Protein AF-A0A0M9WAR8-F1 (afdb_monomer_lite)

Foldseek 3Di:
DDDPDPPPPQPPDHPPPLDQPQWDWADDPVLVVQVVVCPDDWRHWIKIFGPPDDDDDPPPDPPDDRIFIATPVQVPVAVSCCRVPVCVVAPVVNQQVCLCLQPRPSHRQHNDPCRRCVVVVVVVVVVVVVVVVD

Sequence (134 aa):
MDMAEGKIDAIPEGITEGLLRNVFLYLDHSAAASVLDSRGPDSAWIWAVDPDYEPKSQDGSSGYQGF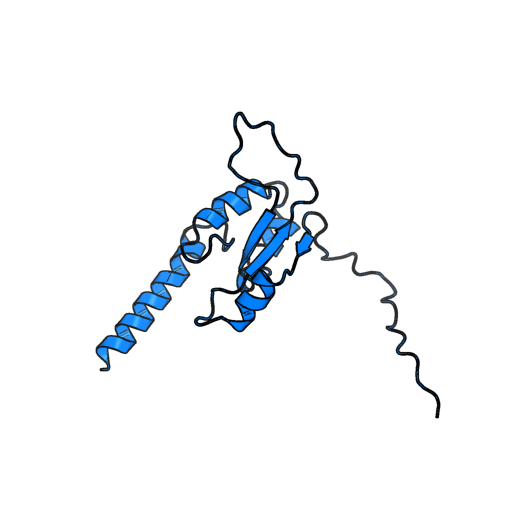LRVRLRQLLNNFYVARRWHADEWPMEDLWNAAQKDPHNASFVSMKDEEIFGQNLSREVATAIKKSEG

Structure (mmCIF, N/CA/C/O backbone):
data_AF-A0A0M9WAR8-F1
#
_entry.id   AF-A0A0M9WAR8-F1
#
loop_
_atom_site.group_PDB
_atom_site.id
_atom_site.type_symbol
_atom_site.label_atom_id
_atom_site.label_alt_id
_atom_site.label_comp_id
_atom_site.label_asym_id
_atom_site.label_entity_id
_atom_site.label_seq_id
_atom_site.pdbx_PDB_ins_code
_atom_site.Cartn_x
_atom_site.Cartn_y
_atom_site.Cartn_z
_atom_site.occupancy
_atom_site.B_iso_or_equiv
_atom_site.auth_seq_id
_atom_site.auth_comp_id
_atom_site.auth_asym_i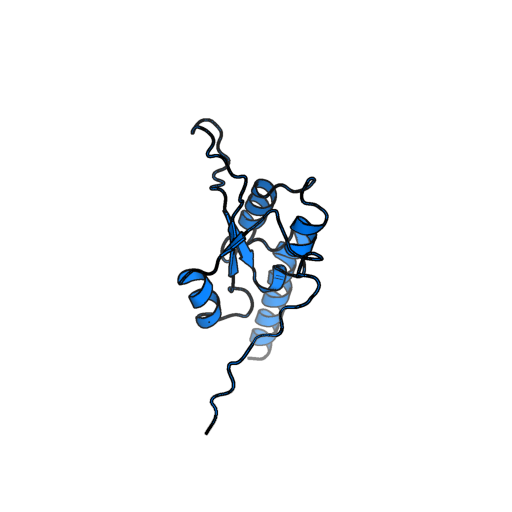d
_atom_site.auth_atom_id
_atom_site.pdbx_PDB_model_num
ATOM 1 N N . MET A 1 1 ? 14.293 -47.225 -3.833 1.00 39.25 1 MET A N 1
ATOM 2 C CA . MET A 1 1 ? 14.706 -45.832 -4.085 1.00 39.25 1 MET A CA 1
ATOM 3 C C . MET A 1 1 ? 13.620 -44.988 -3.463 1.00 39.25 1 MET A C 1
ATOM 5 O O . MET A 1 1 ? 12.532 -44.915 -4.013 1.00 39.25 1 MET A O 1
ATOM 9 N N . ASP A 1 2 ? 13.865 -44.579 -2.226 1.00 36.66 2 ASP A N 1
ATOM 10 C CA . ASP A 1 2 ? 12.876 -43.959 -1.350 1.00 36.66 2 ASP A CA 1
ATOM 11 C C . ASP A 1 2 ? 12.747 -42.487 -1.746 1.00 36.66 2 ASP A C 1
ATOM 13 O O . ASP A 1 2 ? 13.747 -41.763 -1.772 1.00 36.66 2 ASP A O 1
ATOM 17 N N . MET A 1 3 ? 11.551 -42.070 -2.156 1.00 46.44 3 MET A N 1
ATOM 18 C CA . MET A 1 3 ? 11.273 -40.663 -2.416 1.00 46.44 3 MET A CA 1
ATOM 19 C C . MET A 1 3 ? 11.090 -40.002 -1.059 1.00 46.44 3 MET A C 1
ATOM 21 O O . MET A 1 3 ? 10.046 -40.161 -0.435 1.00 46.44 3 MET A O 1
ATOM 25 N N . ALA A 1 4 ? 12.121 -39.301 -0.592 1.00 47.00 4 ALA A N 1
ATOM 26 C CA . ALA A 1 4 ? 12.015 -38.459 0.585 1.00 47.00 4 ALA A CA 1
ATOM 27 C C . ALA A 1 4 ? 10.869 -37.461 0.365 1.00 47.00 4 ALA A C 1
ATOM 29 O O . ALA A 1 4 ? 10.977 -36.532 -0.438 1.00 47.00 4 ALA A O 1
ATOM 30 N N . GLU A 1 5 ? 9.757 -37.694 1.062 1.00 48.09 5 GLU A N 1
ATOM 31 C CA . GLU A 1 5 ? 8.729 -36.697 1.304 1.00 48.09 5 GLU A CA 1
ATOM 32 C C . GLU A 1 5 ? 9.435 -35.463 1.860 1.00 48.09 5 GLU A C 1
ATOM 34 O O . GLU A 1 5 ? 9.977 -35.487 2.967 1.00 48.09 5 GLU A O 1
ATOM 39 N N . GLY A 1 6 ? 9.467 -34.391 1.072 1.00 45.66 6 GLY A N 1
ATOM 40 C CA . GLY A 1 6 ? 9.884 -33.076 1.532 1.00 45.66 6 GLY A CA 1
ATOM 41 C C . GLY A 1 6 ? 8.880 -32.569 2.557 1.00 45.66 6 GLY A C 1
ATOM 42 O O . GLY A 1 6 ? 8.027 -31.744 2.239 1.00 45.66 6 GLY A O 1
ATOM 43 N N . LYS A 1 7 ? 8.955 -33.088 3.786 1.00 40.22 7 LYS A N 1
ATOM 44 C CA . LYS A 1 7 ? 8.367 -32.452 4.955 1.00 40.22 7 LYS A CA 1
ATOM 45 C C . LYS A 1 7 ? 9.086 -31.125 5.108 1.00 40.22 7 LYS A C 1
ATOM 47 O O . LYS A 1 7 ? 10.245 -31.072 5.500 1.00 40.22 7 LYS A O 1
ATOM 52 N N . ILE A 1 8 ? 8.392 -30.059 4.733 1.00 55.66 8 ILE A N 1
ATOM 53 C CA . ILE A 1 8 ? 8.727 -28.723 5.198 1.00 55.66 8 ILE A CA 1
ATOM 54 C C . ILE A 1 8 ? 8.598 -28.820 6.714 1.00 55.66 8 ILE A C 1
ATOM 56 O O . ILE A 1 8 ? 7.486 -28.995 7.216 1.00 55.66 8 ILE A O 1
ATOM 60 N N . ASP A 1 9 ? 9.727 -28.821 7.419 1.00 44.34 9 ASP A N 1
ATOM 61 C CA . ASP A 1 9 ? 9.741 -28.776 8.873 1.00 44.34 9 ASP A CA 1
ATOM 62 C C . ASP A 1 9 ? 8.869 -27.595 9.298 1.00 44.34 9 ASP A C 1
ATOM 64 O O . ASP A 1 9 ? 9.160 -26.434 9.000 1.00 44.34 9 ASP A O 1
ATOM 68 N N . ALA A 1 10 ? 7.726 -27.909 9.907 1.00 47.50 10 ALA A N 1
ATOM 69 C CA . ALA A 1 10 ? 6.832 -26.905 10.440 1.00 47.50 10 ALA A CA 1
ATOM 70 C C . ALA A 1 10 ? 7.627 -26.103 11.472 1.00 47.50 10 ALA A C 1
ATOM 72 O O . ALA A 1 10 ? 8.107 -26.669 12.455 1.00 47.50 10 ALA A O 1
ATOM 73 N N . ILE A 1 11 ? 7.795 -24.804 11.218 1.00 57.34 11 ILE A N 1
ATOM 74 C CA . ILE A 1 11 ? 8.450 -23.880 12.143 1.00 57.34 11 ILE A CA 1
ATOM 75 C C . ILE A 1 11 ? 7.677 -23.982 13.477 1.00 57.34 11 ILE A C 1
ATOM 77 O O . ILE A 1 11 ? 6.485 -23.662 13.485 1.00 57.34 11 ILE A O 1
ATOM 81 N N . PRO A 1 12 ? 8.293 -24.490 14.568 1.00 52.81 12 PRO A N 1
ATOM 82 C CA . PRO A 1 12 ? 7.575 -24.936 15.774 1.00 52.81 12 PRO A CA 1
ATOM 83 C C . PRO A 1 12 ? 6.842 -23.822 16.532 1.00 52.81 12 PRO A C 1
ATOM 85 O O . PRO A 1 12 ? 5.958 -24.086 17.342 1.00 52.81 12 PRO A O 1
ATOM 88 N N . GLU A 1 13 ? 7.177 -22.576 16.228 1.00 53.59 13 GLU A N 1
ATOM 89 C CA . GLU A 1 13 ? 6.484 -21.367 16.639 1.00 53.59 13 GLU A CA 1
ATOM 90 C C . GLU A 1 13 ? 6.123 -20.681 15.325 1.00 53.59 13 GLU A C 1
ATOM 92 O O . GLU A 1 13 ? 7.016 -20.280 14.581 1.00 53.59 13 GLU A O 1
ATOM 97 N N . GLY A 1 14 ? 4.842 -20.668 14.947 1.00 56.03 14 GLY A N 1
ATOM 98 C CA . GLY A 1 14 ? 4.423 -20.161 13.637 1.00 56.03 14 GLY A CA 1
ATOM 99 C C . GLY A 1 14 ? 4.963 -18.754 13.341 1.00 56.03 14 GLY A C 1
ATOM 100 O O . GLY A 1 14 ? 5.446 -18.059 14.230 1.00 56.03 14 GLY A O 1
ATOM 101 N N . ILE A 1 15 ? 4.839 -18.297 12.091 1.00 58.75 15 ILE A N 1
ATOM 102 C CA . ILE A 1 15 ? 5.210 -16.934 11.662 1.00 58.75 15 ILE A CA 1
ATOM 103 C C . ILE A 1 15 ? 4.262 -15.904 12.319 1.00 58.75 15 ILE A C 1
ATOM 105 O O . ILE A 1 15 ? 3.494 -15.231 11.654 1.00 58.75 15 ILE A O 1
ATOM 109 N N . THR A 1 16 ? 4.181 -15.817 13.642 1.00 57.47 16 THR A N 1
ATOM 110 C CA . THR A 1 16 ? 3.214 -14.960 14.337 1.00 57.47 16 THR A CA 1
ATOM 111 C C . THR A 1 16 ? 3.752 -13.558 14.563 1.00 57.47 16 THR A C 1
ATOM 113 O O . THR A 1 16 ? 2.959 -12.619 14.683 1.00 57.47 16 THR A O 1
ATOM 116 N N . GLU A 1 17 ? 5.075 -13.412 14.595 1.00 66.88 17 GLU A N 1
ATOM 117 C CA . GLU A 1 17 ? 5.767 -12.142 14.758 1.00 66.88 17 GLU A CA 1
ATOM 118 C C . GLU A 1 17 ? 6.166 -11.581 13.386 1.00 66.88 17 GLU A C 1
ATOM 120 O O . GLU A 1 17 ? 6.756 -12.269 12.557 1.00 66.88 17 GLU A O 1
ATOM 125 N N . GLY A 1 18 ? 5.778 -10.334 13.111 1.00 70.12 18 GLY A N 1
ATOM 126 C CA . GLY A 1 18 ? 6.100 -9.658 11.849 1.00 70.12 18 GLY A CA 1
ATOM 127 C C . GLY A 1 18 ? 5.147 -9.926 10.674 1.00 70.12 18 GLY A C 1
ATOM 128 O O . GLY A 1 18 ? 5.315 -9.313 9.621 1.00 70.12 18 GLY A O 1
ATOM 129 N N . LEU A 1 19 ? 4.108 -10.754 10.815 1.00 80.88 19 LEU A N 1
ATOM 130 C CA . LEU A 1 19 ? 3.048 -10.791 9.799 1.00 80.88 19 LEU A CA 1
ATOM 131 C C . LEU A 1 19 ? 2.141 -9.564 9.900 1.00 80.88 19 LEU A C 1
ATOM 133 O O . LEU A 1 19 ? 1.623 -9.242 10.973 1.00 80.88 19 LEU A O 1
ATOM 137 N N . LEU A 1 20 ? 1.902 -8.918 8.758 1.00 87.88 20 LEU A N 1
ATOM 138 C CA . LEU A 1 20 ? 0.837 -7.931 8.625 1.00 87.88 20 LEU A CA 1
ATOM 139 C C . LEU A 1 20 ? -0.513 -8.657 8.673 1.00 87.88 20 LEU A C 1
ATOM 141 O O . LEU A 1 20 ? -0.737 -9.599 7.918 1.00 87.88 20 LEU A O 1
ATOM 145 N N . ARG A 1 21 ? -1.398 -8.231 9.578 1.00 87.38 21 ARG A N 1
ATOM 146 C CA . ARG A 1 21 ? -2.736 -8.830 9.772 1.00 87.38 21 ARG A CA 1
ATOM 147 C C . ARG A 1 21 ? -3.874 -7.974 9.213 1.00 87.38 21 ARG A C 1
ATOM 149 O O . ARG A 1 21 ? -5.018 -8.393 9.234 1.00 87.38 21 ARG A O 1
ATOM 156 N N . ASN A 1 22 ? -3.546 -6.776 8.748 1.00 92.81 22 ASN A N 1
ATOM 157 C CA . ASN A 1 22 ? -4.460 -5.686 8.411 1.00 92.81 22 ASN A CA 1
ATOM 158 C C . ASN A 1 22 ? -4.356 -5.284 6.928 1.00 92.81 22 ASN A C 1
ATOM 160 O O . ASN A 1 22 ? -4.560 -4.118 6.584 1.00 92.81 22 ASN A O 1
ATOM 164 N N . VAL A 1 23 ? -3.902 -6.225 6.092 1.00 95.75 23 VAL A N 1
ATOM 165 C CA . VAL A 1 23 ? -3.773 -6.119 4.636 1.00 95.75 23 VAL A CA 1
ATOM 166 C C . VAL A 1 23 ? -3.521 -7.510 4.046 1.00 95.75 23 VAL A C 1
ATOM 168 O O . VAL A 1 23 ? -2.756 -8.294 4.611 1.00 95.75 23 VAL A O 1
ATOM 171 N N . PHE A 1 24 ? -4.096 -7.798 2.879 1.00 95.81 24 PHE A N 1
ATOM 172 C CA . PHE A 1 24 ? -3.671 -8.916 2.034 1.00 95.81 24 PHE A CA 1
ATOM 173 C C . PHE A 1 24 ? -2.822 -8.416 0.868 1.00 95.81 24 PHE A C 1
ATOM 175 O O . PHE A 1 24 ? -3.186 -7.456 0.190 1.00 95.81 24 PHE A O 1
ATOM 182 N N . LEU A 1 25 ? -1.698 -9.082 0.608 1.00 95.62 25 LEU A N 1
ATOM 183 C CA . LEU A 1 25 ? -0.887 -8.827 -0.581 1.00 95.62 25 LEU A CA 1
ATOM 184 C C . LEU A 1 25 ? -1.314 -9.788 -1.690 1.00 95.62 25 LEU A C 1
ATOM 186 O O . LEU A 1 25 ? -1.237 -11.004 -1.517 1.00 95.62 25 LEU A O 1
ATOM 190 N N . TYR A 1 26 ? -1.768 -9.246 -2.817 1.00 95.62 26 TYR A N 1
ATOM 191 C CA . TYR A 1 26 ? -2.317 -10.026 -3.922 1.00 95.62 26 TYR A CA 1
ATOM 192 C C . TYR A 1 26 ? -1.531 -9.800 -5.218 1.00 95.62 26 TYR A C 1
ATOM 194 O O . TYR A 1 26 ? -1.299 -8.669 -5.650 1.00 95.62 26 TYR A O 1
ATOM 202 N N . LEU A 1 27 ? -1.115 -10.905 -5.840 1.00 94.00 27 LEU A N 1
ATOM 203 C CA . LEU A 1 27 ? -0.395 -10.927 -7.108 1.00 94.00 27 LEU A CA 1
ATOM 204 C C . LEU A 1 27 ? -1.323 -11.479 -8.193 1.00 94.00 27 LEU A C 1
ATOM 206 O O . LEU A 1 27 ? -1.556 -12.686 -8.260 1.00 94.00 27 LEU A O 1
ATOM 210 N N . ASP A 1 28 ? -1.840 -10.594 -9.041 1.00 94.06 28 ASP A N 1
ATOM 211 C CA . ASP A 1 28 ? -2.574 -10.977 -10.245 1.00 94.06 28 ASP A CA 1
ATOM 212 C C . ASP A 1 28 ? -1.655 -11.007 -11.478 1.00 94.06 28 ASP A C 1
ATOM 214 O O . ASP A 1 28 ? -0.456 -10.716 -11.411 1.00 94.06 28 ASP A O 1
ATOM 218 N N . HIS A 1 29 ? -2.225 -11.360 -12.632 1.00 93.50 29 HIS A N 1
ATOM 219 C CA . HIS A 1 29 ? -1.490 -11.388 -13.896 1.00 93.50 29 HIS A CA 1
ATOM 220 C C . HIS A 1 29 ? -0.874 -10.021 -14.243 1.00 93.50 29 HIS A C 1
ATOM 222 O O . HIS A 1 29 ? 0.238 -9.960 -14.761 1.00 93.50 29 HIS A O 1
ATOM 228 N N . SER A 1 30 ? -1.568 -8.919 -13.949 1.00 90.75 30 SER A N 1
ATOM 229 C CA . SER A 1 30 ? -1.111 -7.559 -14.261 1.00 90.75 30 SER A CA 1
ATOM 230 C C . SER A 1 30 ? 0.063 -7.133 -13.376 1.00 90.75 30 SER A C 1
ATOM 232 O O . SER A 1 30 ? 1.043 -6.574 -13.868 1.00 90.75 30 SER A O 1
ATOM 234 N N . ALA A 1 31 ? -0.008 -7.437 -12.083 1.00 90.62 31 ALA A N 1
ATOM 235 C CA . ALA A 1 31 ? 1.059 -7.232 -11.119 1.00 90.62 31 ALA A CA 1
ATOM 236 C C . ALA A 1 31 ? 2.285 -8.084 -11.486 1.00 90.62 31 ALA A C 1
ATOM 238 O O . ALA A 1 31 ? 3.400 -7.566 -11.532 1.00 90.62 31 ALA A O 1
ATOM 239 N N . ALA A 1 32 ? 2.090 -9.353 -11.863 1.00 90.94 32 ALA A N 1
ATOM 240 C CA . ALA A 1 32 ? 3.171 -10.214 -12.346 1.00 90.94 32 ALA A CA 1
ATOM 241 C C . ALA A 1 32 ? 3.810 -9.675 -13.638 1.00 90.94 32 ALA A C 1
ATOM 243 O O . ALA A 1 32 ? 5.034 -9.586 -13.742 1.00 90.94 32 ALA A O 1
ATOM 244 N N . ALA A 1 33 ? 2.995 -9.240 -14.601 1.00 88.94 33 ALA A N 1
ATOM 245 C CA . ALA A 1 33 ? 3.477 -8.625 -15.833 1.00 88.94 33 ALA A CA 1
ATOM 246 C C . ALA A 1 33 ? 4.245 -7.319 -15.572 1.00 88.94 33 ALA A C 1
ATOM 248 O O . ALA A 1 33 ? 5.215 -7.046 -16.272 1.00 88.94 33 ALA A O 1
ATOM 249 N N . SER A 1 34 ? 3.884 -6.548 -14.536 1.00 86.81 34 SER A N 1
ATOM 250 C CA . SER A 1 34 ? 4.582 -5.302 -14.177 1.00 86.81 34 SER A CA 1
ATOM 251 C C . SER A 1 34 ? 6.056 -5.509 -13.809 1.00 86.81 34 SER A C 1
ATOM 253 O O . SER A 1 34 ? 6.876 -4.612 -14.010 1.00 86.81 34 SER A O 1
ATOM 255 N N . VAL A 1 35 ? 6.399 -6.698 -13.302 1.00 84.38 35 VAL A N 1
ATOM 256 C CA . VAL A 1 35 ? 7.781 -7.100 -13.013 1.00 84.38 35 VAL A CA 1
ATOM 257 C C . VAL A 1 35 ? 8.526 -7.411 -14.313 1.00 84.38 35 VAL A C 1
ATOM 259 O O . VAL A 1 35 ? 9.675 -7.003 -14.481 1.00 84.38 35 VAL A O 1
ATOM 262 N N . LEU A 1 36 ? 7.863 -8.103 -15.244 1.00 80.25 36 LEU A N 1
ATOM 263 C CA . LEU A 1 36 ? 8.455 -8.604 -16.488 1.00 80.25 36 LEU A CA 1
ATOM 264 C C . LEU A 1 36 ? 8.601 -7.528 -17.576 1.00 80.25 36 LEU A C 1
ATOM 266 O O . LEU A 1 36 ? 9.584 -7.542 -18.309 1.00 80.25 36 LEU A O 1
ATOM 270 N N . ASP A 1 37 ? 7.657 -6.590 -17.677 1.00 71.12 37 ASP A N 1
ATOM 271 C CA . ASP A 1 37 ? 7.655 -5.499 -18.672 1.00 71.12 37 ASP A CA 1
ATOM 272 C C . ASP A 1 37 ? 8.335 -4.223 -18.140 1.00 71.12 37 ASP A C 1
ATOM 274 O O . ASP A 1 37 ? 8.098 -3.112 -18.619 1.00 71.12 37 ASP A O 1
ATOM 278 N N . SER A 1 38 ? 9.181 -4.356 -17.114 1.00 60.81 38 SER A N 1
ATOM 279 C CA . SER A 1 38 ? 9.873 -3.233 -16.484 1.00 60.81 38 SER A CA 1
ATOM 280 C C . SER A 1 38 ? 10.941 -2.643 -17.421 1.00 60.81 38 SER A C 1
ATOM 282 O O . SER A 1 38 ? 12.142 -2.855 -17.287 1.00 60.81 38 SER A O 1
ATOM 284 N N . ARG A 1 39 ? 10.508 -1.799 -18.369 1.00 58.66 39 ARG A N 1
ATOM 285 C CA . ARG A 1 39 ? 11.380 -0.925 -19.190 1.00 58.66 39 ARG A CA 1
ATOM 286 C C . ARG A 1 39 ? 12.064 0.180 -18.371 1.00 58.66 39 ARG A C 1
ATOM 288 O O . ARG A 1 39 ? 12.721 1.056 -18.930 1.00 58.66 39 ARG A O 1
ATOM 295 N N . GLY A 1 40 ? 11.903 0.151 -17.050 1.00 56.84 40 GLY A N 1
ATOM 296 C CA . GLY A 1 40 ? 12.582 0.983 -16.072 1.00 56.84 40 GLY A CA 1
ATOM 297 C C . GLY A 1 40 ? 12.416 0.403 -14.658 1.00 56.84 40 GLY A C 1
ATOM 298 O O . GLY A 1 40 ? 11.447 -0.310 -14.403 1.00 56.84 40 GLY A O 1
ATOM 299 N N . PRO A 1 41 ? 13.333 0.711 -13.727 1.00 58.47 41 PRO A N 1
ATOM 300 C CA . PRO A 1 41 ? 13.441 0.053 -12.418 1.00 58.47 41 PRO A CA 1
ATOM 301 C C . PRO A 1 41 ? 12.279 0.296 -11.432 1.00 58.47 41 PRO A C 1
ATOM 303 O O . PRO A 1 41 ? 12.280 -0.302 -10.360 1.00 58.47 41 PRO A O 1
ATOM 306 N N . ASP A 1 42 ? 11.291 1.134 -11.763 1.00 66.62 42 ASP A N 1
ATOM 307 C CA . ASP A 1 42 ? 10.323 1.670 -10.790 1.00 66.62 42 ASP A CA 1
ATOM 308 C C . ASP A 1 42 ? 8.837 1.431 -11.134 1.00 66.62 42 ASP A C 1
ATOM 310 O O . ASP A 1 42 ? 7.964 1.994 -10.475 1.00 66.62 42 ASP A O 1
ATOM 314 N N . SER A 1 43 ? 8.512 0.594 -12.128 1.00 76.00 43 SER A N 1
ATOM 315 C CA . SER A 1 43 ? 7.113 0.333 -12.524 1.00 76.00 43 SER A CA 1
ATOM 316 C C . SER A 1 43 ? 6.476 -0.898 -11.879 1.00 76.00 43 SER A C 1
ATOM 318 O O . SER A 1 43 ? 5.275 -1.093 -12.051 1.00 76.00 43 SER A O 1
ATOM 320 N N . ALA A 1 44 ? 7.243 -1.736 -11.178 1.00 89.44 44 ALA A N 1
ATOM 321 C CA . ALA A 1 44 ? 6.735 -2.968 -10.577 1.00 89.44 44 ALA A CA 1
ATOM 322 C C . ALA A 1 44 ? 5.892 -2.687 -9.323 1.00 89.44 44 ALA A C 1
ATOM 324 O O . ALA A 1 44 ? 6.295 -1.917 -8.441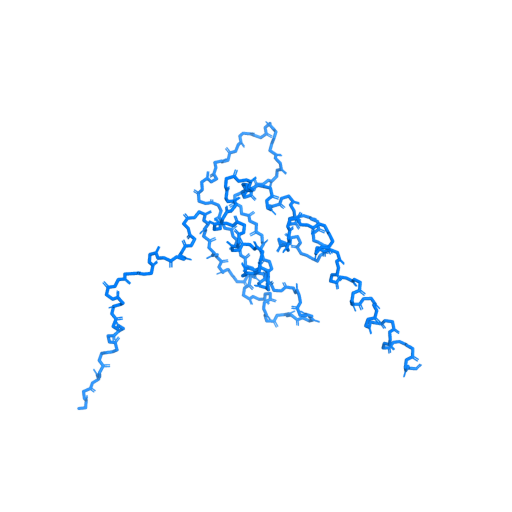 1.00 89.44 44 ALA A O 1
ATOM 325 N N . TRP A 1 45 ? 4.740 -3.346 -9.217 1.00 93.56 45 TRP A N 1
ATOM 326 C CA . TRP A 1 45 ? 3.786 -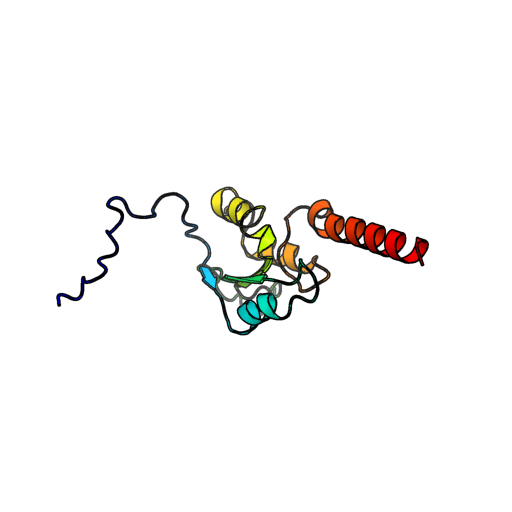3.137 -8.129 1.00 93.56 45 TRP A CA 1
ATOM 327 C C . TRP A 1 45 ? 3.071 -4.431 -7.722 1.00 93.56 45 TRP A C 1
ATOM 329 O O . TRP A 1 45 ? 3.087 -5.427 -8.443 1.00 93.56 45 TRP A O 1
ATOM 339 N N . ILE A 1 46 ? 2.446 -4.404 -6.546 1.00 95.38 46 ILE A N 1
ATOM 340 C CA . ILE A 1 46 ? 1.580 -5.462 -6.010 1.00 95.38 46 ILE A CA 1
ATOM 341 C C . ILE A 1 46 ? 0.277 -4.848 -5.489 1.00 95.38 46 ILE A C 1
ATOM 343 O O . ILE A 1 46 ? 0.269 -3.679 -5.093 1.00 95.38 46 ILE A O 1
ATOM 347 N N . TRP A 1 47 ? -0.824 -5.601 -5.494 1.00 97.31 47 TRP A N 1
ATOM 348 C CA . TRP A 1 47 ? -2.048 -5.153 -4.837 1.00 97.31 47 TRP A CA 1
ATOM 349 C C . TRP A 1 47 ? -1.922 -5.307 -3.324 1.00 97.31 47 TRP A C 1
ATOM 351 O O . TRP A 1 47 ? -1.534 -6.363 -2.826 1.00 97.31 47 TRP A O 1
ATOM 361 N N . ALA A 1 48 ? -2.307 -4.263 -2.603 1.00 97.75 48 ALA A N 1
ATOM 362 C CA . ALA A 1 48 ? -2.622 -4.314 -1.189 1.00 97.75 48 ALA A CA 1
ATOM 363 C C . ALA A 1 48 ? -4.142 -4.191 -1.042 1.00 97.75 48 ALA A C 1
ATOM 365 O O . ALA A 1 48 ? -4.731 -3.197 -1.465 1.00 97.75 48 ALA A O 1
ATOM 366 N N . VAL A 1 49 ? -4.767 -5.222 -0.484 1.00 97.75 49 VAL A N 1
ATOM 367 C CA . VAL A 1 49 ? -6.218 -5.328 -0.310 1.00 97.75 49 VAL A CA 1
ATOM 368 C C . VAL A 1 49 ? -6.550 -5.100 1.157 1.00 97.75 49 VAL A C 1
ATOM 370 O O . VAL A 1 49 ? -5.940 -5.713 2.035 1.00 97.75 49 VAL A O 1
ATOM 373 N N . ASP A 1 50 ? -7.491 -4.201 1.404 1.00 96.38 50 ASP A N 1
ATOM 374 C CA . ASP A 1 50 ? -8.007 -3.875 2.724 1.00 96.38 50 ASP A CA 1
ATOM 375 C C . ASP A 1 50 ? -9.056 -4.919 3.139 1.00 96.38 50 ASP A C 1
ATOM 377 O O . ASP A 1 50 ? -10.105 -5.015 2.496 1.00 96.38 50 ASP A O 1
ATOM 381 N N . PRO A 1 51 ? -8.771 -5.745 4.164 1.00 94.50 51 PRO A N 1
ATOM 382 C CA . PRO A 1 51 ? -9.699 -6.773 4.623 1.00 94.50 51 PRO A CA 1
ATOM 383 C C . PRO A 1 51 ? -10.950 -6.196 5.292 1.00 94.50 51 PRO A C 1
ATOM 385 O O . PRO A 1 51 ? -11.968 -6.883 5.334 1.00 94.50 51 PRO A O 1
ATOM 388 N N . ASP A 1 52 ? -10.872 -4.964 5.795 1.00 91.88 52 ASP A N 1
ATOM 389 C CA . ASP A 1 52 ? -11.919 -4.329 6.594 1.00 91.88 52 ASP A CA 1
ATOM 390 C C . ASP A 1 52 ? -12.753 -3.342 5.754 1.00 91.88 52 ASP A C 1
ATOM 392 O O . ASP A 1 52 ? -13.581 -2.600 6.283 1.00 91.88 52 ASP A O 1
ATOM 396 N N . TYR A 1 53 ? -12.544 -3.313 4.432 1.00 93.50 53 TYR A N 1
ATOM 397 C CA . TYR A 1 53 ? -13.255 -2.399 3.547 1.00 93.50 53 TYR A CA 1
ATOM 398 C C . TYR A 1 53 ? -14.740 -2.750 3.425 1.00 93.50 53 TYR A C 1
ATOM 400 O O . TYR A 1 53 ? -15.121 -3.800 2.901 1.00 93.50 53 TYR A O 1
ATOM 408 N N . GLU A 1 54 ? -15.585 -1.792 3.800 1.00 90.38 54 GLU A N 1
ATOM 409 C CA . GLU A 1 54 ? -17.021 -1.822 3.555 1.00 90.38 54 GLU A CA 1
ATOM 410 C C . GLU A 1 54 ? -17.393 -0.798 2.466 1.00 90.38 54 GLU A C 1
ATOM 412 O O . GLU A 1 54 ? -17.107 0.397 2.617 1.00 90.38 54 GLU A O 1
ATOM 417 N N . PRO A 1 55 ? -18.046 -1.218 1.364 1.00 85.69 55 PRO A N 1
ATOM 418 C CA . PRO A 1 55 ? -18.486 -0.298 0.323 1.00 85.69 55 PRO A CA 1
ATOM 419 C C . PRO A 1 55 ? -19.455 0.750 0.884 1.00 85.69 55 PRO A C 1
ATOM 421 O O . PRO A 1 55 ? -20.587 0.439 1.258 1.00 85.69 55 PRO A O 1
ATOM 424 N N . LYS A 1 56 ? -19.031 2.016 0.914 1.00 80.06 56 LYS A N 1
ATOM 425 C CA . LYS A 1 56 ? -19.903 3.140 1.282 1.00 80.06 56 LYS A CA 1
ATOM 426 C C . LYS A 1 56 ? -20.937 3.367 0.168 1.00 80.06 56 LYS A C 1
ATOM 428 O O . LYS A 1 56 ? -20.606 3.304 -1.018 1.00 80.06 56 LYS A O 1
ATOM 433 N N . SER A 1 57 ? -22.190 3.652 0.534 1.00 67.00 57 SER A N 1
ATOM 434 C CA . SER A 1 57 ? -23.218 4.105 -0.416 1.00 67.00 57 SER A CA 1
ATOM 435 C C . SER A 1 57 ? -22.731 5.350 -1.170 1.00 67.00 57 SER A C 1
ATOM 437 O O . SER A 1 57 ? -22.055 6.185 -0.578 1.00 67.00 57 SER A O 1
ATOM 439 N N . GLN A 1 58 ? -23.062 5.457 -2.464 1.00 62.66 58 GLN A N 1
ATOM 440 C CA . GLN A 1 58 ? -22.449 6.360 -3.461 1.00 62.66 58 GLN A CA 1
ATOM 441 C C . GLN A 1 58 ? -22.303 7.846 -3.074 1.00 62.66 58 GLN A C 1
ATOM 443 O O . GLN A 1 58 ? -21.456 8.530 -3.651 1.00 62.66 58 GLN A O 1
ATOM 448 N N . ASP A 1 59 ? -23.058 8.347 -2.101 1.00 58.62 59 ASP A N 1
ATOM 449 C CA . ASP A 1 59 ? -22.995 9.741 -1.672 1.00 58.62 59 ASP A CA 1
ATOM 450 C C . ASP A 1 59 ? -21.803 9.974 -0.724 1.00 58.62 59 ASP A C 1
ATOM 452 O O . ASP A 1 59 ? -21.906 9.831 0.493 1.00 58.62 59 ASP A O 1
ATOM 456 N N . GLY A 1 60 ? -20.646 10.331 -1.299 1.00 59.69 60 GLY A N 1
ATOM 457 C CA . GLY A 1 60 ? -19.451 10.774 -0.558 1.00 59.69 60 GLY A CA 1
ATOM 458 C C . GLY A 1 60 ? -18.226 9.855 -0.628 1.00 59.69 60 GLY A C 1
ATOM 459 O O . GLY A 1 60 ? -17.294 10.028 0.154 1.00 59.69 60 GLY A O 1
ATOM 460 N N . SER A 1 61 ? -18.202 8.880 -1.541 1.00 66.38 61 SER A N 1
ATOM 461 C CA . SER A 1 61 ? -17.045 7.994 -1.730 1.00 66.38 61 SER A CA 1
ATOM 462 C C . SER A 1 61 ? -15.844 8.747 -2.318 1.00 66.38 61 SER A C 1
ATOM 464 O O . SER A 1 61 ? -15.954 9.385 -3.363 1.00 66.38 61 SER A O 1
ATOM 466 N N . SER A 1 62 ? -14.678 8.618 -1.677 1.00 78.88 62 SER A N 1
ATOM 467 C CA . SER A 1 62 ? -13.377 9.110 -2.161 1.00 78.88 62 SER A CA 1
ATOM 468 C C . SER A 1 62 ? -12.927 8.475 -3.481 1.00 78.88 62 SER A C 1
ATOM 470 O O . SER A 1 62 ? -11.953 8.923 -4.076 1.00 78.88 62 SER A O 1
ATOM 472 N N . GLY A 1 63 ? -13.618 7.429 -3.946 1.00 89.19 63 GLY A N 1
ATOM 473 C CA . GLY A 1 63 ? -13.186 6.579 -5.052 1.00 89.19 63 GLY A CA 1
ATOM 474 C C . GLY A 1 63 ? -12.357 5.376 -4.598 1.00 89.19 63 GLY A C 1
ATOM 475 O O . GLY A 1 63 ? -12.075 4.506 -5.421 1.00 89.19 63 GLY A O 1
ATOM 476 N N . TYR A 1 64 ? -12.017 5.276 -3.309 1.00 93.56 64 TYR A N 1
ATOM 477 C CA . TYR A 1 64 ? -11.337 4.112 -2.756 1.00 93.56 64 TYR A CA 1
ATOM 478 C C . TYR A 1 64 ? -12.230 2.862 -2.792 1.00 93.56 64 TYR A C 1
ATOM 480 O O . TYR A 1 64 ? -13.362 2.869 -2.301 1.00 93.56 64 TYR A O 1
ATOM 488 N N . GLN A 1 65 ? -11.707 1.776 -3.368 1.00 94.06 65 GLN A N 1
ATOM 489 C CA . GLN A 1 65 ? -12.439 0.522 -3.610 1.00 94.06 65 GLN A CA 1
ATOM 490 C C . GLN A 1 65 ? -11.977 -0.642 -2.716 1.00 94.06 65 GLN A C 1
ATOM 492 O O . GLN A 1 65 ? -12.209 -1.801 -3.048 1.00 94.06 65 GLN A O 1
ATOM 497 N N . GLY A 1 66 ? -11.283 -0.352 -1.612 1.00 95.50 66 GLY A N 1
ATOM 498 C CA . GLY A 1 66 ? -10.759 -1.387 -0.711 1.00 95.50 66 GLY A CA 1
ATOM 499 C C . GLY A 1 66 ? -9.435 -1.996 -1.160 1.00 95.50 66 GLY A C 1
ATOM 500 O O . GLY A 1 66 ? -9.007 -3.023 -0.646 1.00 95.50 66 GLY A O 1
ATOM 501 N N . PHE A 1 67 ? -8.757 -1.389 -2.132 1.00 96.94 67 PHE A N 1
ATOM 502 C CA . PHE A 1 67 ? -7.435 -1.828 -2.558 1.00 96.94 67 PHE A CA 1
ATOM 503 C C . PHE A 1 67 ? -6.626 -0.685 -3.168 1.00 96.94 67 PHE A C 1
ATOM 505 O O . PHE A 1 67 ? -7.165 0.290 -3.694 1.00 96.94 67 PHE A O 1
ATOM 512 N N . LEU A 1 68 ? -5.306 -0.816 -3.112 1.00 97.38 68 LEU A N 1
ATOM 513 C CA . LEU A 1 68 ? -4.358 0.095 -3.745 1.00 97.38 68 LEU A CA 1
ATOM 514 C C . LEU A 1 68 ? -3.173 -0.678 -4.316 1.00 97.38 68 LEU A C 1
ATOM 516 O O . LEU A 1 68 ? -2.871 -1.793 -3.890 1.00 97.38 68 LEU A O 1
ATOM 520 N N . ARG A 1 69 ? -2.475 -0.073 -5.274 1.00 96.50 69 ARG A N 1
ATOM 521 C CA . ARG A 1 69 ? -1.184 -0.586 -5.733 1.00 96.50 69 ARG A CA 1
ATOM 522 C C . ARG A 1 69 ? -0.094 -0.105 -4.793 1.00 96.50 69 ARG A C 1
ATOM 524 O O . ARG A 1 69 ? -0.114 1.045 -4.364 1.00 96.50 69 ARG A O 1
ATOM 531 N N . VAL A 1 70 ? 0.882 -0.954 -4.517 1.00 95.44 70 VAL A N 1
ATOM 532 C CA . VAL A 1 70 ? 2.083 -0.612 -3.751 1.00 95.44 70 VAL A CA 1
ATOM 533 C C . VAL A 1 70 ? 3.289 -0.900 -4.622 1.00 95.44 70 VAL A C 1
ATOM 535 O O . VAL A 1 70 ? 3.414 -2.006 -5.153 1.00 95.44 70 VAL A O 1
ATOM 538 N N . ARG A 1 71 ? 4.197 0.071 -4.773 1.00 92.62 71 ARG A N 1
ATOM 539 C CA . ARG A 1 71 ? 5.441 -0.185 -5.506 1.00 92.62 71 ARG A CA 1
ATOM 540 C C . ARG A 1 71 ? 6.261 -1.230 -4.770 1.00 92.62 71 ARG A C 1
ATOM 542 O O . ARG A 1 71 ? 6.486 -1.104 -3.568 1.00 92.62 71 ARG A O 1
ATOM 549 N N . LEU A 1 72 ? 6.788 -2.215 -5.494 1.00 90.62 72 LEU A N 1
ATOM 550 C CA . LEU A 1 72 ? 7.462 -3.352 -4.864 1.00 90.62 72 LEU A CA 1
ATOM 551 C C . LEU A 1 72 ? 8.672 -2.918 -4.019 1.00 90.62 72 LEU A C 1
ATOM 553 O O . LEU A 1 72 ? 8.855 -3.395 -2.904 1.00 90.62 72 LEU A O 1
ATOM 557 N N . ARG A 1 73 ? 9.444 -1.932 -4.494 1.00 88.38 73 ARG A N 1
ATOM 558 C CA . ARG A 1 73 ? 10.561 -1.341 -3.735 1.00 88.38 73 ARG A CA 1
ATOM 559 C C . ARG A 1 73 ? 10.113 -0.670 -2.431 1.00 88.38 73 ARG A C 1
ATOM 561 O O . ARG A 1 73 ? 10.871 -0.646 -1.469 1.00 88.38 73 ARG A O 1
ATOM 568 N N . GLN A 1 74 ? 8.904 -0.117 -2.404 1.00 92.50 74 GLN A N 1
ATOM 569 C CA . GLN A 1 74 ? 8.357 0.613 -1.258 1.00 92.50 74 GLN A CA 1
ATOM 570 C C . GLN A 1 74 ? 7.526 -0.264 -0.331 1.00 92.50 74 GLN A C 1
ATOM 572 O O . GLN A 1 74 ? 7.178 0.173 0.766 1.00 92.50 74 GLN A O 1
ATOM 577 N N . LEU A 1 75 ? 7.283 -1.515 -0.732 1.00 92.69 75 LEU A N 1
ATOM 578 C CA . LEU A 1 75 ? 6.608 -2.502 0.090 1.00 92.69 75 LEU A CA 1
ATOM 579 C C . LEU A 1 75 ? 7.295 -2.638 1.452 1.00 92.69 75 LEU A C 1
ATOM 581 O O . LEU A 1 75 ? 6.624 -2.533 2.468 1.00 92.69 75 LEU A O 1
ATOM 585 N N . LEU A 1 76 ? 8.619 -2.813 1.483 1.00 86.31 76 LEU A N 1
ATOM 586 C CA . LEU A 1 76 ? 9.365 -2.995 2.735 1.00 86.31 76 LEU A CA 1
ATOM 587 C C . LEU A 1 76 ? 9.770 -1.675 3.399 1.00 86.31 76 LEU A C 1
ATOM 589 O O . LEU A 1 76 ? 9.815 -1.605 4.623 1.00 86.31 76 LEU A O 1
ATOM 593 N N . ASN A 1 77 ? 10.046 -0.634 2.611 1.00 88.00 77 ASN A N 1
ATOM 594 C CA . ASN A 1 77 ? 10.559 0.628 3.149 1.00 88.00 77 ASN A CA 1
ATOM 595 C C . ASN A 1 77 ? 9.466 1.451 3.831 1.00 88.00 77 ASN A C 1
ATOM 597 O O . ASN A 1 77 ? 9.660 1.931 4.941 1.00 88.00 77 ASN A O 1
ATOM 601 N N . ASN A 1 78 ? 8.322 1.601 3.159 1.00 94.50 78 ASN A N 1
ATOM 602 C CA . ASN A 1 78 ? 7.290 2.549 3.564 1.00 94.50 78 ASN A CA 1
ATOM 603 C C . ASN A 1 78 ? 5.978 1.845 3.897 1.00 94.50 78 ASN A C 1
ATOM 605 O O . ASN A 1 78 ? 5.412 2.077 4.961 1.00 94.50 78 ASN A O 1
ATOM 609 N N . PHE A 1 79 ? 5.500 0.947 3.033 1.00 95.75 79 PHE A N 1
ATOM 610 C CA . PHE A 1 79 ? 4.182 0.341 3.218 1.00 95.75 79 PHE A CA 1
ATOM 611 C C . PHE A 1 79 ? 4.139 -0.607 4.420 1.00 95.75 79 PHE A C 1
ATOM 613 O O . PHE A 1 79 ? 3.216 -0.544 5.228 1.00 95.75 79 PHE A O 1
ATOM 620 N N . TYR A 1 80 ? 5.155 -1.457 4.582 1.00 93.75 80 TYR A N 1
ATOM 621 C CA . TYR A 1 80 ? 5.240 -2.376 5.713 1.00 93.75 80 TYR A CA 1
ATOM 622 C C . TYR A 1 80 ? 5.303 -1.615 7.039 1.00 93.75 80 TYR A C 1
ATOM 624 O O . TYR A 1 80 ? 4.580 -1.957 7.968 1.00 93.75 80 TYR A O 1
ATOM 632 N N . VAL A 1 81 ? 6.105 -0.548 7.118 1.00 92.38 81 VAL A N 1
ATOM 633 C CA . VAL A 1 81 ? 6.197 0.312 8.310 1.00 92.38 81 VAL A CA 1
ATOM 634 C C . VAL A 1 81 ? 4.853 0.981 8.600 1.00 92.38 81 VAL A C 1
ATOM 636 O O . VAL A 1 81 ? 4.368 0.899 9.729 1.00 92.38 81 VAL A O 1
ATOM 639 N N . ALA A 1 82 ? 4.214 1.558 7.576 1.00 94.69 82 ALA A N 1
ATOM 640 C CA . ALA A 1 82 ? 2.890 2.163 7.684 1.00 94.69 82 ALA A CA 1
ATOM 641 C C . ALA A 1 82 ? 1.861 1.175 8.249 1.00 94.69 82 ALA A C 1
ATOM 643 O O . ALA A 1 82 ? 1.182 1.471 9.227 1.00 94.69 82 ALA A O 1
ATOM 644 N N . ARG A 1 83 ? 1.784 -0.040 7.696 1.00 94.75 83 ARG A N 1
ATOM 645 C CA . ARG A 1 83 ? 0.822 -1.050 8.155 1.00 94.75 83 ARG A CA 1
ATOM 646 C C . ARG A 1 83 ? 1.191 -1.689 9.486 1.00 94.75 83 ARG A C 1
ATOM 648 O O . ARG A 1 83 ? 0.295 -2.094 10.218 1.00 94.75 83 ARG A O 1
ATOM 655 N N . ARG A 1 84 ? 2.475 -1.814 9.819 1.00 92.00 84 ARG A N 1
ATOM 656 C CA . ARG A 1 84 ? 2.902 -2.502 11.041 1.00 92.00 84 ARG A CA 1
ATOM 657 C C . ARG A 1 84 ? 2.823 -1.606 12.275 1.00 92.00 84 ARG A C 1
ATOM 659 O O . ARG A 1 84 ? 2.432 -2.115 13.327 1.00 92.00 84 ARG A O 1
ATOM 666 N N . TRP A 1 85 ? 3.198 -0.329 12.142 1.00 91.12 85 TRP A N 1
ATOM 667 C CA . TRP A 1 85 ? 3.354 0.616 13.260 1.00 91.12 85 TRP A CA 1
ATOM 668 C C . TRP A 1 85 ? 2.395 1.804 13.234 1.00 91.12 85 TRP A C 1
ATOM 670 O O . TRP A 1 85 ? 2.141 2.371 14.290 1.00 91.12 85 TRP A O 1
ATOM 680 N N . HIS A 1 86 ? 1.839 2.153 12.074 1.00 93.44 86 HIS A N 1
ATOM 681 C CA . HIS A 1 86 ? 1.020 3.358 11.896 1.00 93.44 86 HIS A CA 1
ATOM 682 C C . HIS A 1 86 ? -0.371 3.040 11.339 1.00 93.44 86 HIS A C 1
ATOM 684 O O . HIS A 1 86 ? -0.995 3.886 10.711 1.00 93.44 86 HIS A O 1
ATOM 690 N N . ALA A 1 87 ? -0.872 1.819 11.544 1.00 92.00 87 ALA A N 1
ATOM 691 C CA . ALA A 1 87 ? -2.139 1.394 10.952 1.00 92.00 87 ALA A CA 1
ATOM 692 C C . ALA A 1 87 ? -3.341 2.226 11.415 1.00 92.00 87 ALA A C 1
ATOM 694 O O . ALA A 1 87 ? -4.251 2.445 10.618 1.00 92.00 87 ALA A O 1
ATOM 695 N N . ASP A 1 88 ? -3.310 2.672 12.674 1.00 91.69 88 ASP A N 1
ATOM 696 C CA . ASP A 1 88 ? -4.351 3.499 13.294 1.00 91.69 88 ASP A CA 1
ATOM 697 C C . ASP A 1 88 ? -4.224 4.979 12.901 1.00 91.69 88 ASP A C 1
ATOM 699 O O . ASP A 1 88 ? -5.196 5.726 12.954 1.00 91.69 88 ASP A O 1
ATOM 703 N N . GLU A 1 89 ? -3.020 5.407 12.513 1.00 94.44 89 GLU A N 1
ATOM 704 C CA . GLU A 1 89 ? -2.738 6.770 12.060 1.00 94.44 89 GLU A CA 1
ATOM 705 C C . GLU A 1 89 ? -3.055 6.930 10.569 1.00 94.44 89 GLU A C 1
ATOM 707 O O . GLU A 1 89 ? -3.605 7.949 10.160 1.00 94.44 89 GLU A O 1
ATOM 712 N N . TRP A 1 90 ? -2.717 5.918 9.765 1.00 94.06 90 TRP A N 1
ATOM 713 C CA . TRP A 1 90 ? -2.856 5.907 8.311 1.00 94.06 90 TRP A CA 1
ATOM 714 C C . TRP A 1 90 ? -3.738 4.731 7.868 1.00 94.06 90 TRP A C 1
ATOM 716 O O . TRP A 1 90 ? -3.229 3.638 7.557 1.00 94.06 90 TRP A O 1
ATOM 726 N N . PRO A 1 91 ? -5.068 4.930 7.825 1.00 93.94 91 PRO A N 1
ATOM 727 C CA . PRO A 1 91 ? -5.980 3.972 7.219 1.00 93.94 91 PRO A CA 1
ATOM 728 C C . PRO A 1 91 ? -5.630 3.731 5.745 1.00 93.94 91 PRO A C 1
ATOM 730 O O . PRO A 1 91 ? -4.991 4.548 5.079 1.00 93.94 91 PRO A O 1
ATOM 733 N N . MET A 1 92 ? -6.062 2.589 5.207 1.00 95.81 92 MET A N 1
ATOM 734 C CA . MET A 1 92 ? -5.739 2.197 3.829 1.00 95.81 92 MET A CA 1
ATOM 735 C C . MET A 1 92 ? -6.233 3.210 2.783 1.00 95.81 92 MET A C 1
ATOM 737 O O . MET A 1 92 ? -5.575 3.399 1.760 1.00 95.81 92 MET A O 1
ATOM 741 N N . GLU A 1 93 ? -7.341 3.901 3.062 1.00 95.38 93 GLU A N 1
ATOM 742 C CA . GLU A 1 93 ? -7.875 4.992 2.237 1.00 95.38 93 GLU A CA 1
ATOM 743 C C . GLU A 1 93 ? -6.882 6.168 2.117 1.00 95.38 93 GLU A C 1
ATOM 745 O O . GLU A 1 93 ? -6.692 6.709 1.027 1.00 95.38 93 GLU A O 1
ATOM 750 N N . ASP A 1 94 ? -6.153 6.504 3.185 1.00 96.12 94 ASP A N 1
ATOM 751 C CA . ASP A 1 94 ? -5.139 7.567 3.161 1.00 96.12 94 ASP A CA 1
ATOM 752 C C . ASP A 1 94 ? -3.887 7.146 2.389 1.00 96.12 94 ASP A C 1
ATOM 754 O O . ASP A 1 94 ? -3.337 7.929 1.608 1.00 96.12 94 ASP A O 1
ATOM 758 N N . LEU A 1 95 ? -3.476 5.881 2.526 1.00 97.06 95 LEU A N 1
ATOM 759 C CA . LEU A 1 95 ? -2.402 5.320 1.702 1.00 97.06 95 LEU A CA 1
ATOM 760 C C . LEU A 1 95 ? -2.796 5.323 0.216 1.00 97.06 95 LEU A C 1
ATOM 762 O O . LEU A 1 95 ? -1.963 5.589 -0.652 1.00 97.06 95 LEU A O 1
ATOM 766 N N . TRP A 1 96 ? -4.068 5.061 -0.093 1.00 97.12 96 TRP A N 1
ATOM 767 C CA . TRP A 1 96 ? -4.586 5.117 -1.457 1.00 97.12 96 TRP A CA 1
ATOM 768 C C . TRP A 1 96 ? -4.598 6.547 -2.006 1.00 97.12 96 TRP A C 1
ATOM 770 O O . TRP A 1 96 ? -4.184 6.755 -3.149 1.00 97.12 96 TRP A O 1
ATOM 780 N N . ASN A 1 97 ? -4.980 7.535 -1.192 1.00 95.62 97 ASN A N 1
ATOM 781 C CA . ASN A 1 97 ? -4.896 8.954 -1.548 1.00 95.62 97 ASN A CA 1
ATOM 782 C C . ASN A 1 97 ? -3.448 9.367 -1.857 1.00 95.62 97 ASN A C 1
ATOM 784 O O . ASN A 1 97 ? -3.188 10.028 -2.864 1.00 95.62 97 ASN A O 1
ATOM 788 N N . ALA A 1 98 ? -2.484 8.935 -1.037 1.00 96.00 98 ALA A N 1
ATOM 789 C CA . ALA A 1 98 ? -1.063 9.169 -1.289 1.00 96.00 98 ALA A CA 1
ATOM 790 C C . ALA A 1 98 ? -0.580 8.481 -2.579 1.00 96.00 98 ALA A C 1
ATOM 792 O O . ALA A 1 98 ? 0.192 9.066 -3.338 1.00 96.00 98 ALA A O 1
ATOM 793 N N . ALA A 1 99 ? -1.075 7.275 -2.876 1.00 95.25 99 ALA A N 1
ATOM 794 C CA . ALA A 1 99 ? -0.759 6.557 -4.109 1.00 95.25 99 ALA A CA 1
ATOM 795 C C . ALA A 1 99 ? -1.173 7.331 -5.371 1.00 95.25 99 ALA A C 1
ATOM 797 O O . ALA A 1 99 ? -0.459 7.275 -6.371 1.00 95.25 99 ALA A O 1
ATOM 798 N N . GLN A 1 100 ? -2.261 8.111 -5.327 1.00 94.38 100 GLN A N 1
ATOM 799 C CA . GLN A 1 100 ? -2.707 8.916 -6.475 1.00 94.38 100 GLN A CA 1
ATOM 800 C C . GLN A 1 100 ? -1.718 10.025 -6.864 1.00 94.38 100 GLN A C 1
ATOM 802 O O . GLN A 1 100 ? -1.786 10.549 -7.974 1.00 94.38 100 GLN A O 1
ATOM 807 N N . LYS A 1 101 ? -0.781 10.378 -5.976 1.00 92.94 101 LYS A N 1
ATOM 808 C CA . LYS A 1 101 ? 0.274 11.361 -6.256 1.00 92.94 101 LYS A CA 1
ATOM 809 C C . LYS A 1 101 ? 1.411 10.788 -7.108 1.00 92.94 101 LYS A C 1
ATOM 811 O O . LYS A 1 101 ? 2.219 11.557 -7.625 1.00 92.94 101 LYS A O 1
ATOM 816 N N . ASP A 1 102 ? 1.504 9.464 -7.247 1.00 88.44 102 ASP A N 1
ATOM 817 C CA . ASP A 1 102 ? 2.530 8.818 -8.062 1.00 88.44 102 ASP A CA 1
ATOM 818 C C . ASP A 1 102 ? 2.268 9.040 -9.566 1.00 88.44 102 ASP A C 1
ATOM 820 O O . ASP A 1 102 ? 1.292 8.503 -10.100 1.00 88.44 102 ASP A O 1
ATOM 824 N N . PRO A 1 103 ? 3.156 9.751 -10.290 1.00 81.56 103 PRO A N 1
ATOM 825 C CA . PRO A 1 103 ? 2.941 10.072 -11.698 1.00 81.56 103 PRO A CA 1
ATOM 826 C C . PRO A 1 103 ? 3.072 8.873 -12.647 1.00 81.56 103 PRO A C 1
ATOM 828 O O . PRO A 1 103 ? 2.784 9.017 -13.834 1.00 81.56 103 PRO A O 1
ATOM 831 N N . HIS A 1 104 ? 3.540 7.710 -12.179 1.00 78.62 104 HIS A N 1
ATOM 832 C CA . HIS A 1 104 ? 3.806 6.566 -13.059 1.00 78.62 104 HIS A CA 1
ATOM 833 C C . HIS A 1 104 ? 2.600 5.641 -13.205 1.00 78.62 104 HIS A C 1
ATOM 835 O O . HIS A 1 104 ? 2.177 5.345 -14.320 1.00 78.62 104 HIS A O 1
ATOM 841 N N . ASN A 1 105 ? 2.063 5.135 -12.097 1.00 85.12 105 ASN A N 1
ATOM 842 C CA . ASN A 1 105 ? 1.018 4.106 -12.137 1.00 85.12 105 ASN A CA 1
ATOM 843 C C . ASN A 1 105 ? 0.047 4.162 -10.945 1.00 85.12 105 ASN A C 1
ATOM 845 O O . ASN A 1 105 ? -0.623 3.156 -10.676 1.00 85.12 105 ASN A O 1
ATOM 849 N N . ALA A 1 106 ? -0.029 5.319 -10.274 1.00 91.31 106 ALA A N 1
ATOM 850 C CA . ALA A 1 106 ? -0.836 5.545 -9.076 1.00 91.31 106 ALA A CA 1
ATOM 851 C C . ALA A 1 106 ? -0.580 4.489 -7.979 1.00 91.31 106 ALA A C 1
ATOM 853 O O . ALA A 1 106 ? -1.517 3.932 -7.400 1.00 91.31 106 ALA A O 1
ATOM 854 N N . SER A 1 107 ? 0.695 4.154 -7.745 1.00 93.88 107 SER A N 1
ATOM 855 C CA . SER A 1 107 ? 1.104 3.227 -6.688 1.00 93.88 107 SER A CA 1
ATOM 856 C C . SER A 1 107 ? 1.606 3.966 -5.461 1.00 93.88 107 SER A C 1
ATOM 858 O O . SER A 1 107 ? 2.279 4.987 -5.551 1.00 93.88 107 SER A O 1
ATOM 860 N N . PHE A 1 108 ? 1.349 3.400 -4.287 1.00 95.75 108 PHE A N 1
ATOM 861 C CA . PHE A 1 108 ? 1.879 3.917 -3.040 1.00 95.75 108 PHE A CA 1
ATOM 862 C C . PHE A 1 108 ? 3.408 3.876 -3.052 1.00 95.75 108 PHE A C 1
ATOM 864 O O . PHE A 1 108 ? 4.020 2.826 -3.299 1.00 95.75 108 PHE A O 1
ATOM 871 N N . VAL A 1 109 ? 4.003 5.035 -2.760 1.00 93.69 109 VAL A N 1
ATOM 872 C CA . VAL A 1 109 ? 5.449 5.213 -2.613 1.00 93.69 109 VAL A CA 1
ATOM 873 C C . VAL A 1 109 ? 5.798 5.582 -1.181 1.00 93.69 109 VAL A C 1
ATOM 875 O O . VAL A 1 109 ? 6.634 4.918 -0.578 1.00 93.69 109 VAL A O 1
ATOM 878 N N . SER A 1 110 ? 5.178 6.637 -0.653 1.00 94.06 110 SER A N 1
ATOM 879 C CA . SER A 1 110 ? 5.395 7.166 0.692 1.00 94.06 110 SER A CA 1
ATOM 880 C C . SER A 1 110 ? 4.209 8.038 1.103 1.00 94.06 110 SER A C 1
ATOM 882 O O . SER A 1 110 ? 3.434 8.472 0.254 1.00 94.06 110 SER A O 1
ATOM 884 N N . MET A 1 111 ? 4.116 8.336 2.396 1.00 95.06 111 MET A N 1
ATOM 885 C CA . MET A 1 111 ? 3.263 9.407 2.918 1.00 95.06 111 MET A CA 1
ATOM 886 C C . MET A 1 111 ? 3.891 10.798 2.756 1.00 95.06 111 MET A C 1
ATOM 888 O O . MET A 1 111 ? 3.198 11.799 2.919 1.00 95.06 111 MET A O 1
ATOM 892 N N . LYS A 1 112 ? 5.194 10.877 2.448 1.00 92.81 112 LYS A N 1
ATOM 893 C CA . LYS A 1 112 ? 5.921 12.140 2.279 1.00 92.81 112 LYS A CA 1
ATOM 894 C C . LYS A 1 112 ? 6.063 12.498 0.807 1.00 92.81 112 LYS A C 1
ATOM 896 O O . LYS A 1 112 ? 6.613 11.720 0.023 1.00 92.81 112 LYS A O 1
ATOM 901 N N . ASP A 1 113 ? 5.629 13.700 0.454 1.00 89.62 113 ASP A N 1
ATOM 902 C CA . ASP A 1 113 ? 5.637 14.189 -0.925 1.00 89.62 113 ASP A CA 1
ATOM 903 C C . ASP A 1 113 ? 7.065 14.263 -1.493 1.00 89.62 113 ASP A C 1
ATOM 905 O O . ASP A 1 113 ? 7.297 13.894 -2.644 1.00 89.62 113 ASP A O 1
ATOM 909 N N . GLU A 1 114 ? 8.063 14.625 -0.684 1.00 89.19 114 GLU A N 1
ATOM 910 C CA . GLU A 1 114 ? 9.462 14.690 -1.123 1.00 89.19 114 GLU A CA 1
ATOM 911 C C . GLU A 1 114 ? 10.010 13.313 -1.524 1.00 89.19 114 GLU A C 1
ATOM 913 O O . GLU A 1 114 ? 10.795 13.204 -2.465 1.00 89.19 114 GLU A O 1
ATOM 918 N N . GLU A 1 115 ? 9.581 12.246 -0.846 1.00 86.81 115 GLU A N 1
ATOM 919 C CA . GLU A 1 115 ? 9.971 10.872 -1.179 1.00 86.81 115 GLU A CA 1
ATOM 920 C C . GLU A 1 115 ? 9.245 10.365 -2.437 1.00 86.81 115 GLU A C 1
ATOM 922 O O . GLU A 1 115 ? 9.818 9.585 -3.204 1.00 86.81 115 GLU A O 1
ATOM 927 N N . ILE A 1 116 ? 8.015 10.837 -2.682 1.00 85.75 116 ILE A N 1
ATOM 928 C CA . ILE A 1 116 ? 7.244 10.540 -3.899 1.00 85.75 116 ILE A CA 1
ATOM 929 C C . ILE A 1 116 ? 7.910 11.185 -5.125 1.00 85.75 116 ILE A C 1
ATOM 931 O O . ILE A 1 116 ? 8.127 10.518 -6.141 1.00 85.75 116 ILE A O 1
ATOM 935 N N . PHE A 1 117 ? 8.275 12.468 -5.036 1.00 83.25 117 PHE A N 1
ATOM 936 C CA . PHE A 1 117 ? 8.808 13.234 -6.169 1.00 83.25 117 PHE A CA 1
ATOM 937 C C . PHE A 1 117 ? 10.337 13.168 -6.313 1.00 83.25 117 PHE A C 1
ATOM 939 O O . PHE A 1 117 ? 10.856 13.346 -7.418 1.00 83.25 117 PHE A O 1
ATOM 946 N N . GLY A 1 118 ? 11.075 12.854 -5.245 1.00 71.5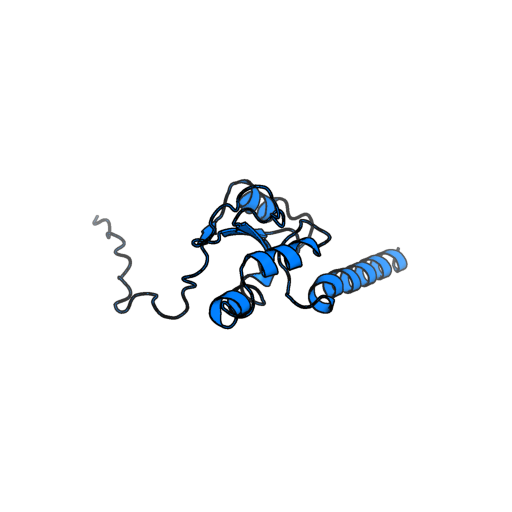6 118 GLY A N 1
ATOM 947 C CA . GLY A 1 118 ? 12.542 12.800 -5.242 1.00 71.56 118 GLY A CA 1
ATOM 948 C C . GLY A 1 118 ? 13.138 11.789 -6.227 1.00 71.56 118 GLY A C 1
ATOM 949 O O . GLY A 1 118 ? 14.223 12.014 -6.764 1.00 71.56 118 GLY A O 1
ATOM 950 N N . GLN A 1 119 ? 12.410 10.715 -6.551 1.00 61.81 119 GLN A N 1
ATOM 951 C CA . GLN A 1 119 ? 12.849 9.732 -7.551 1.00 61.81 119 GLN A CA 1
ATOM 952 C C . GLN A 1 119 ? 12.847 10.287 -8.987 1.00 61.81 119 GLN A C 1
ATOM 954 O O . GLN A 1 119 ? 13.659 9.863 -9.813 1.00 61.81 119 GLN A O 1
ATOM 959 N N . ASN A 1 120 ? 11.982 11.262 -9.293 1.00 57.94 120 ASN A N 1
ATOM 960 C CA . ASN A 1 120 ? 11.935 11.889 -10.616 1.00 57.94 120 ASN A CA 1
ATOM 961 C C . ASN A 1 120 ? 13.121 12.842 -10.834 1.00 57.94 120 ASN A C 1
ATOM 963 O O . ASN A 1 120 ? 13.697 12.842 -11.920 1.00 57.94 120 ASN A O 1
ATOM 967 N N . LEU A 1 121 ? 13.562 13.562 -9.793 1.00 53.44 121 LEU A N 1
ATOM 968 C CA . LEU A 1 121 ? 14.718 14.470 -9.852 1.00 53.44 121 LEU A CA 1
ATOM 969 C C . LEU A 1 121 ? 16.023 13.732 -10.179 1.00 53.44 121 LEU A C 1
ATOM 971 O O . LEU A 1 121 ? 16.770 14.152 -11.060 1.00 53.44 121 LEU A O 1
ATOM 975 N N . SER A 1 122 ? 16.293 12.590 -9.536 1.00 55.22 122 SER A N 1
ATOM 976 C CA . SER A 1 122 ? 17.489 11.790 -9.849 1.00 55.22 122 SER A CA 1
ATOM 977 C C . SER A 1 122 ? 17.486 11.272 -11.291 1.00 55.22 122 SER A C 1
ATOM 979 O O . SER A 1 122 ? 18.540 11.156 -11.918 1.00 55.22 122 SER A O 1
ATOM 981 N N . ARG A 1 123 ? 16.302 10.986 -11.838 1.00 53.41 123 ARG A N 1
ATOM 982 C CA . ARG A 1 123 ? 16.128 10.490 -13.204 1.00 53.41 123 ARG A CA 1
ATOM 983 C C . ARG A 1 123 ? 16.247 11.604 -14.247 1.00 53.41 123 ARG A C 1
ATOM 985 O O . ARG A 1 123 ? 16.860 11.372 -15.288 1.00 53.41 123 ARG A O 1
ATOM 992 N N . GLU A 1 124 ? 15.729 12.801 -13.979 1.00 56.59 124 GLU A N 1
ATOM 993 C CA . GLU A 1 124 ? 15.944 13.984 -14.825 1.00 56.59 124 GLU A CA 1
ATOM 994 C C . GLU A 1 124 ? 17.427 14.349 -14.899 1.00 56.59 124 GLU A C 1
ATOM 996 O O . GLU A 1 124 ? 17.957 14.520 -15.996 1.00 56.59 124 GLU A O 1
ATOM 1001 N N . VAL A 1 125 ? 18.123 14.355 -13.759 1.00 58.00 125 VAL A N 1
ATOM 1002 C CA . VAL A 1 125 ? 19.572 14.593 -13.696 1.00 5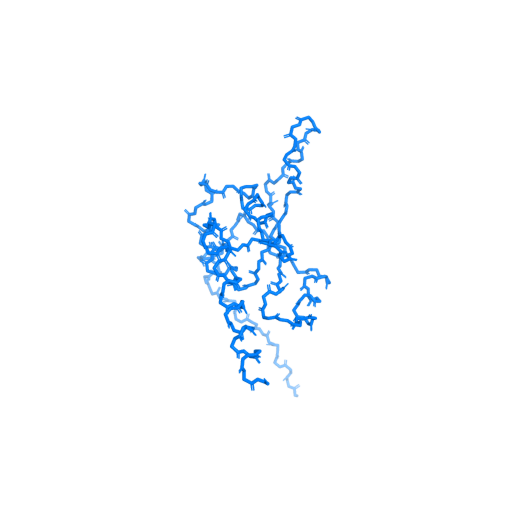8.00 125 VAL A CA 1
ATOM 1003 C C . VAL A 1 125 ? 20.341 13.521 -14.475 1.00 58.00 125 VAL A C 1
ATOM 1005 O O . VAL A 1 125 ? 21.175 13.856 -15.314 1.00 58.00 125 VAL A O 1
ATOM 1008 N N . ALA A 1 126 ? 20.025 12.236 -14.283 1.00 58.28 126 ALA A N 1
ATOM 1009 C CA . ALA A 1 126 ? 20.666 11.149 -15.027 1.00 58.28 126 ALA A CA 1
ATOM 1010 C C . ALA A 1 126 ? 20.413 11.234 -16.545 1.00 58.28 126 ALA A C 1
ATOM 1012 O O . ALA A 1 126 ? 21.302 10.946 -17.346 1.00 58.28 126 ALA A O 1
ATOM 1013 N N . THR A 1 127 ? 19.213 11.655 -16.953 1.00 59.72 127 THR A N 1
ATOM 1014 C CA . THR A 1 127 ? 18.857 11.817 -18.372 1.00 59.72 127 THR A CA 1
ATOM 1015 C C . THR A 1 127 ? 19.539 13.042 -18.985 1.00 59.72 127 THR A C 1
ATOM 1017 O O . THR A 1 127 ? 19.976 12.984 -20.134 1.00 59.72 127 THR A O 1
ATOM 1020 N N . ALA A 1 128 ? 19.682 14.130 -18.222 1.00 58.72 128 ALA A N 1
ATOM 1021 C CA . ALA A 1 128 ? 20.393 15.333 -18.643 1.00 58.72 128 ALA A CA 1
ATOM 1022 C C . ALA A 1 128 ? 21.896 15.073 -18.836 1.00 58.72 128 ALA A C 1
ATOM 1024 O O . ALA A 1 128 ? 22.432 15.439 -19.880 1.00 58.72 128 ALA A O 1
ATOM 1025 N N . ILE A 1 129 ? 22.544 14.366 -17.901 1.00 63.28 129 ILE A N 1
ATOM 1026 C CA . ILE A 1 129 ? 23.962 13.970 -18.005 1.00 63.28 129 ILE A CA 1
ATOM 1027 C C . ILE A 1 129 ? 24.197 13.121 -19.261 1.00 63.28 129 ILE A C 1
ATOM 1029 O O . ILE A 1 129 ? 25.099 13.390 -20.051 1.00 63.28 129 ILE A O 1
ATOM 1033 N N . LYS A 1 130 ? 23.320 12.144 -19.514 1.00 58.75 130 LYS A N 1
ATOM 1034 C CA . LYS A 1 130 ? 23.419 11.262 -20.685 1.00 58.75 130 LYS A CA 1
ATOM 1035 C C . LYS A 1 130 ? 23.241 11.996 -22.023 1.00 58.75 130 LYS A C 1
ATOM 1037 O O . LYS A 1 130 ? 23.677 11.496 -23.052 1.00 58.75 130 LYS A O 1
ATOM 1042 N N . LYS A 1 131 ? 22.587 13.163 -22.021 1.00 59.41 131 LYS A N 1
ATOM 1043 C CA . LYS A 1 131 ? 22.372 14.005 -23.208 1.00 59.41 131 LYS A CA 1
ATOM 1044 C C . LYS A 1 131 ? 23.506 15.012 -23.436 1.00 59.41 131 LYS A C 1
ATOM 1046 O O . LYS A 1 131 ? 23.665 15.469 -24.560 1.00 59.41 131 LYS A O 1
ATOM 1051 N N . SER A 1 132 ? 24.276 15.359 -22.401 1.00 60.81 132 SER A N 1
ATOM 1052 C CA . SER A 1 132 ? 25.445 16.247 -22.512 1.00 60.81 132 SER A CA 1
ATOM 1053 C C . SER A 1 132 ? 26.733 15.542 -22.950 1.00 60.81 132 SER A C 1
ATOM 1055 O O . SER A 1 132 ? 27.688 16.215 -23.317 1.00 60.81 132 SER A O 1
ATOM 1057 N N . GLU A 1 133 ? 26.766 14.209 -22.909 1.00 58.53 133 GLU A N 1
ATOM 1058 C CA . GLU A 1 133 ? 27.907 13.385 -23.345 1.00 58.53 133 GLU A CA 1
ATOM 1059 C C . GLU A 1 133 ? 27.764 12.854 -24.790 1.00 58.53 133 GLU A C 1
ATOM 1061 O O . GLU A 1 133 ? 28.542 11.994 -25.203 1.00 58.53 133 GLU A O 1
ATOM 1066 N N . GLY A 1 134 ? 26.765 13.332 -25.546 1.00 44.59 134 GLY A N 1
ATOM 1067 C CA . GLY A 1 134 ? 26.459 12.911 -26.921 1.00 44.59 134 GLY A CA 1
ATOM 1068 C C . GLY A 1 134 ? 26.704 13.986 -27.969 1.00 44.59 134 GLY A C 1
ATOM 1069 O O . GLY A 1 134 ? 26.505 15.179 -27.649 1.00 44.59 134 GLY A O 1
#

Organism: NCBI:txid229535

pLDDT: mean 79.58, std 17.77, range [36.66, 97.75]

Secondary structure (DSSP, 8-state):
-----------SS-S-SS--SS-EEE--HHHHHHHHT-SSTT--EEEEE-TT-----STT--S--SEEEEEHHHIIIIIHHHHHH-TTTS-HHHHHHHHTT-TTTSEE--SSHHHHHHHHHHHHHHHHHHHHT-

Radius of gyration: 19.18 Å; chains: 1; bounding box: 51×62×44 Å